Protein AF-A0A0P0R8Z7-F1 (afdb_monomer)

pLDDT: mean 72.69, std 9.86, range [44.75, 87.31]

Nearest PDB structures (foldseek):
  8ayp-assembly1_A  TM=3.314E-01  e=6.044E+00  Bacillus cereus ATCC 14579
  7oor-assembly1_B-2  TM=3.225E-01  e=8.722E+00  Bacillus cereus ATCC 14579

Secondary structure (DSSP, 8-state):
--HHHHHHHHHHHHHHHHHHHHHHHHHHTSHHHHHHHHHHHHHTT----S-HHHHHHHHHHHHHHHHHHHHHHHHHHHHHHHHHHHTT--

Radius of gyration: 18.62 Å; Cα contacts (8 Å, |Δi|>4): 41; chains: 1; bounding box: 42×25×51 Å

Organism: NCBI:txid1323664

Mean predicted aligned error: 10.85 Å

Sequence (90 aa):
MDIRKALTNTAAVVVLFFLFLFPVGRLVLSDVGTDMVFRITSWIGLYGNQEPGDSYADAALLLSLLLALLVVWIANRFITLRKKENSNVQ

Solvent-accessible surface area (backbone atoms only — not comparable to full-atom values): 4948 Å² total; per-residue (Å²): 129,63,65,67,60,53,52,52,51,52,52,49,31,54,54,39,21,61,63,33,35,59,62,40,37,54,46,41,75,28,73,66,32,49,51,51,50,50,53,53,34,59,72,74,68,53,83,72,92,60,76,63,69,62,62,43,53,53,48,20,52,53,54,16,45,51,50,18,49,50,52,54,48,50,53,53,50,53,54,52,54,52,54,58,56,63,66,75,79,113

Structure (mmCIF, N/CA/C/O backbone):
data_AF-A0A0P0R8Z7-F1
#
_entry.id   AF-A0A0P0R8Z7-F1
#
loop_
_atom_site.group_PDB
_atom_site.id
_atom_site.type_symbol
_atom_site.label_atom_id
_atom_site.label_alt_id
_atom_site.label_comp_id
_atom_site.label_asym_id
_atom_site.label_entity_id
_atom_site.label_seq_id
_atom_site.pdbx_PDB_ins_code
_atom_site.Cartn_x
_atom_site.Cartn_y
_atom_site.Cartn_z
_atom_site.occupancy
_atom_site.B_iso_or_equiv
_atom_site.auth_seq_id
_atom_site.auth_comp_id
_atom_site.auth_asym_id
_atom_site.auth_atom_id
_atom_site.pdbx_PDB_model_num
ATOM 1 N N . MET A 1 1 ? -6.268 -10.046 20.783 1.00 57.84 1 MET A N 1
ATOM 2 C CA . MET A 1 1 ? -6.530 -9.262 19.557 1.00 57.84 1 MET A CA 1
ATOM 3 C C . MET A 1 1 ? -7.787 -9.845 18.936 1.00 57.84 1 MET A C 1
ATOM 5 O O . MET A 1 1 ? -7.779 -11.035 18.654 1.00 57.84 1 MET A O 1
ATOM 9 N N . ASP A 1 2 ? -8.884 -9.090 18.841 1.00 77.38 2 ASP A N 1
ATOM 10 C CA . ASP A 1 2 ? -10.159 -9.642 18.360 1.00 77.38 2 ASP A CA 1
ATOM 11 C C . ASP A 1 2 ? -10.021 -10.160 16.926 1.00 77.38 2 ASP A C 1
ATOM 13 O O . ASP A 1 2 ? -9.716 -9.391 16.012 1.00 77.38 2 ASP A O 1
ATOM 17 N N . ILE A 1 3 ? -10.280 -11.454 16.720 1.00 80.94 3 ILE A N 1
ATOM 18 C CA . ILE A 1 3 ? -10.231 -12.122 15.406 1.00 80.94 3 ILE A CA 1
ATOM 19 C C . ILE A 1 3 ? -11.082 -11.373 14.372 1.00 80.94 3 ILE A C 1
ATOM 21 O O . ILE A 1 3 ? -10.677 -11.224 13.222 1.00 80.94 3 ILE A O 1
ATOM 25 N N . ARG A 1 4 ? -12.217 -10.806 14.799 1.00 78.62 4 ARG A N 1
ATOM 26 C CA . ARG A 1 4 ? -13.086 -9.972 13.955 1.00 78.62 4 ARG A CA 1
ATOM 27 C C . ARG A 1 4 ? -12.369 -8.726 13.431 1.00 78.62 4 ARG A C 1
ATOM 29 O O . ARG A 1 4 ? -12.471 -8.421 12.252 1.00 78.62 4 ARG A O 1
ATOM 36 N N . LYS A 1 5 ? -11.594 -8.041 14.279 1.00 76.50 5 LYS A N 1
ATOM 37 C CA . LYS A 1 5 ? -10.838 -6.840 13.894 1.00 76.50 5 LYS A CA 1
ATOM 38 C C . LYS A 1 5 ? -9.701 -7.179 12.928 1.00 76.50 5 LYS A C 1
ATOM 40 O O . LYS A 1 5 ? -9.452 -6.420 11.996 1.00 76.50 5 LYS A O 1
ATOM 45 N N . ALA A 1 6 ? -9.038 -8.318 13.136 1.00 76.69 6 ALA A N 1
ATOM 46 C CA . ALA A 1 6 ? -8.027 -8.816 12.208 1.00 76.69 6 ALA A CA 1
ATOM 47 C C . ALA A 1 6 ? -8.643 -9.112 10.830 1.00 76.69 6 ALA A C 1
ATOM 49 O O . ALA A 1 6 ? -8.165 -8.579 9.836 1.00 76.69 6 ALA A O 1
ATOM 50 N N . LEU A 1 7 ? -9.760 -9.847 10.786 1.00 83.75 7 LEU A N 1
ATOM 51 C CA . LEU A 1 7 ? -10.506 -10.139 9.555 1.00 83.75 7 LEU A CA 1
ATOM 52 C 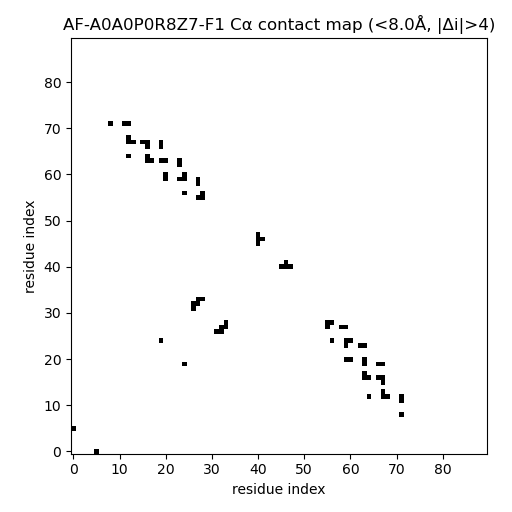C . LEU A 1 7 ? -10.937 -8.874 8.803 1.00 83.75 7 LEU A C 1
ATOM 54 O O . LEU A 1 7 ? -10.734 -8.787 7.595 1.00 83.75 7 LEU A O 1
ATOM 58 N N . THR A 1 8 ? -11.489 -7.876 9.498 1.00 84.62 8 THR A N 1
ATOM 59 C CA . THR A 1 8 ? -11.906 -6.615 8.864 1.00 84.62 8 THR A CA 1
ATOM 60 C C . THR A 1 8 ? -10.718 -5.834 8.307 1.00 84.62 8 THR A C 1
ATOM 62 O O . THR A 1 8 ? -10.805 -5.311 7.200 1.00 84.62 8 THR A O 1
ATOM 65 N N . ASN A 1 9 ? -9.594 -5.786 9.029 1.00 80.81 9 ASN A N 1
ATOM 66 C CA . ASN A 1 9 ? -8.380 -5.138 8.533 1.00 80.81 9 ASN A CA 1
ATOM 67 C C . ASN A 1 9 ? -7.824 -5.860 7.302 1.00 80.81 9 ASN A C 1
ATOM 69 O O . ASN A 1 9 ? -7.487 -5.203 6.325 1.00 80.81 9 ASN A O 1
ATOM 73 N N . THR A 1 10 ? -7.772 -7.193 7.316 1.00 81.69 10 THR A N 1
ATOM 74 C CA . THR A 1 10 ? -7.322 -7.981 6.163 1.00 81.69 10 THR A CA 1
ATOM 75 C C . THR A 1 10 ? -8.226 -7.756 4.954 1.00 81.69 10 THR A C 1
ATOM 77 O O . THR A 1 10 ? -7.724 -7.478 3.870 1.00 81.69 10 THR A O 1
ATOM 80 N N . ALA A 1 11 ? -9.548 -7.791 5.136 1.00 84.75 11 ALA A N 1
ATOM 81 C CA . ALA A 1 11 ? -10.495 -7.503 4.062 1.00 84.75 11 ALA A CA 1
ATOM 82 C C . ALA A 1 11 ? -10.314 -6.079 3.506 1.00 84.75 11 ALA A C 1
ATOM 84 O O . ALA A 1 11 ? -10.288 -5.894 2.292 1.00 84.75 11 ALA A O 1
ATOM 85 N N . ALA A 1 12 ? -10.114 -5.083 4.375 1.00 83.12 12 ALA A N 1
ATOM 86 C CA . ALA A 1 12 ? -9.858 -3.707 3.960 1.00 83.12 12 ALA A CA 1
ATOM 87 C C . ALA A 1 12 ? -8.553 -3.570 3.161 1.00 83.12 12 ALA A C 1
ATOM 89 O O . ALA A 1 12 ? -8.544 -2.883 2.143 1.00 83.12 12 ALA A O 1
ATOM 90 N N . VAL A 1 13 ? -7.473 -4.247 3.575 1.00 83.19 13 VAL A N 1
ATOM 91 C CA . VAL A 1 13 ? -6.203 -4.263 2.829 1.00 83.19 13 VAL A CA 1
ATOM 92 C C . VAL A 1 13 ? -6.399 -4.878 1.449 1.00 83.19 13 VAL A C 1
ATOM 94 O O . VAL A 1 13 ? -5.942 -4.295 0.476 1.00 83.19 13 VAL A O 1
ATOM 97 N N . VAL A 1 14 ? -7.103 -6.010 1.340 1.00 85.06 14 VAL A N 1
ATOM 98 C CA . VAL A 1 14 ? -7.344 -6.673 0.047 1.00 85.06 14 VAL A CA 1
ATOM 99 C C . VAL A 1 14 ? -8.159 -5.776 -0.887 1.00 85.06 14 VAL A C 1
ATOM 101 O O . VAL A 1 14 ? -7.792 -5.601 -2.046 1.00 85.06 14 VAL A O 1
ATOM 104 N N . VAL A 1 15 ? -9.229 -5.152 -0.388 1.00 87.25 15 VAL A N 1
ATOM 105 C CA . VAL A 1 15 ? -10.056 -4.237 -1.192 1.00 87.25 15 VAL A CA 1
ATOM 106 C C . VAL A 1 15 ? -9.254 -3.013 -1.636 1.00 87.25 15 VAL A C 1
ATOM 108 O O . VAL A 1 15 ? -9.286 -2.653 -2.811 1.00 87.25 15 VAL A O 1
ATOM 111 N N . LEU A 1 16 ? -8.502 -2.392 -0.724 1.00 81.56 16 LEU A N 1
ATOM 112 C CA . LEU A 1 16 ? -7.661 -1.238 -1.050 1.00 81.56 16 LEU A CA 1
ATOM 113 C C . LEU A 1 16 ? -6.529 -1.607 -2.005 1.00 81.56 16 LEU A C 1
ATOM 115 O O . LEU A 1 16 ? -6.210 -0.819 -2.886 1.00 81.56 16 LEU A O 1
ATOM 119 N N . PHE A 1 17 ? -5.957 -2.802 -1.875 1.00 79.31 17 PHE A N 1
ATOM 120 C CA . PHE A 1 17 ? -4.934 -3.308 -2.779 1.00 79.31 17 PHE A CA 1
ATOM 121 C C . PHE A 1 17 ? -5.450 -3.369 -4.217 1.00 79.31 17 PHE A C 1
ATOM 123 O O . PHE A 1 17 ? -4.840 -2.772 -5.099 1.00 79.31 17 PHE A O 1
ATOM 130 N N . PHE A 1 18 ? -6.605 -4.002 -4.453 1.00 82.25 18 PHE A N 1
ATOM 131 C CA . PHE A 1 18 ? -7.205 -4.043 -5.791 1.00 82.25 18 PHE A CA 1
ATOM 132 C C . PHE A 1 18 ? -7.593 -2.653 -6.304 1.00 82.25 18 PHE A C 1
ATOM 134 O O . PHE A 1 18 ? -7.432 -2.367 -7.489 1.00 82.25 18 PHE A O 1
ATOM 141 N N . LEU A 1 19 ? -8.061 -1.771 -5.417 1.00 84.69 19 LEU A N 1
ATOM 142 C CA . LEU A 1 19 ? -8.425 -0.403 -5.776 1.00 84.69 19 LEU A CA 1
ATOM 143 C C . LEU A 1 19 ? -7.204 0.437 -6.180 1.00 84.69 19 LEU A C 1
ATOM 145 O O . LEU A 1 19 ? -7.295 1.223 -7.121 1.00 84.69 19 LEU A O 1
ATOM 149 N N . PHE A 1 20 ? -6.063 0.261 -5.509 1.00 78.31 20 PHE A N 1
ATOM 150 C CA . PHE A 1 20 ? -4.816 0.955 -5.834 1.00 78.31 20 PHE A CA 1
ATOM 151 C C . PHE A 1 20 ? -4.042 0.314 -6.983 1.00 78.31 20 PHE A C 1
ATOM 153 O O . PHE A 1 20 ? -3.322 1.030 -7.674 1.00 78.31 20 PHE A O 1
ATOM 160 N N . LEU A 1 21 ? -4.238 -0.977 -7.253 1.00 79.38 21 LEU A N 1
ATOM 161 C CA . LEU A 1 21 ? -3.560 -1.686 -8.338 1.00 79.38 21 LEU A CA 1
ATOM 162 C C . LEU A 1 21 ? -3.742 -0.987 -9.691 1.00 79.38 21 LEU A C 1
ATOM 164 O O . LEU A 1 21 ? -2.790 -0.840 -10.450 1.00 79.38 21 LEU A O 1
ATOM 168 N N . PHE A 1 22 ? -4.955 -0.515 -9.983 1.00 76.94 22 PHE A N 1
ATOM 169 C CA . PHE A 1 22 ? -5.267 0.123 -11.261 1.00 76.94 22 PHE A CA 1
ATOM 170 C C . PHE A 1 22 ? -4.560 1.483 -11.456 1.00 76.94 22 PHE A C 1
ATOM 172 O O . PHE A 1 22 ? -3.850 1.645 -12.450 1.00 76.94 22 PHE A O 1
ATOM 179 N N . PRO A 1 23 ? -4.683 2.470 -10.542 1.00 77.62 23 PRO A N 1
ATOM 180 C CA . PRO A 1 23 ? -3.974 3.743 -10.675 1.00 77.62 23 PRO A CA 1
ATOM 181 C C . PRO A 1 23 ? -2.456 3.616 -10.487 1.00 77.62 23 PRO A C 1
ATOM 183 O O . PRO A 1 23 ? -1.713 4.295 -11.193 1.00 77.62 23 PRO A O 1
ATOM 186 N N . VAL A 1 24 ? -1.978 2.754 -9.582 1.00 76.75 24 VAL A N 1
ATOM 187 C CA . VAL A 1 24 ? -0.537 2.560 -9.339 1.00 76.75 24 VAL A CA 1
ATOM 188 C C . VAL A 1 24 ? 0.107 1.821 -10.504 1.00 76.75 24 VAL A C 1
ATOM 190 O O . VAL A 1 24 ? 1.129 2.275 -11.004 1.00 76.75 24 VAL A O 1
ATOM 193 N N . GLY A 1 25 ? -0.516 0.750 -11.000 1.00 69.75 25 GLY A N 1
ATOM 194 C CA . GLY A 1 25 ? -0.060 0.053 -12.201 1.00 69.75 25 GLY A CA 1
ATOM 195 C C . GLY A 1 25 ? 0.007 0.990 -13.402 1.00 69.75 25 GLY A C 1
ATOM 196 O O . GLY A 1 25 ? 1.016 1.023 -14.096 1.00 69.75 25 GLY A O 1
ATOM 197 N N . ARG A 1 26 ? -1.008 1.842 -13.594 1.00 75.62 26 ARG A N 1
ATOM 198 C CA . ARG A 1 26 ? -0.996 2.845 -14.666 1.00 75.62 26 ARG A CA 1
ATOM 199 C C . ARG A 1 26 ? 0.099 3.900 -14.490 1.00 75.62 26 ARG A C 1
ATOM 201 O O . ARG A 1 26 ? 0.645 4.340 -15.490 1.00 75.62 26 ARG A O 1
ATOM 208 N N . LEU A 1 27 ? 0.418 4.311 -13.262 1.00 74.38 27 LEU A N 1
ATOM 209 C CA . LEU A 1 27 ? 1.514 5.248 -12.983 1.00 74.38 27 LEU A CA 1
ATOM 210 C C . LEU A 1 27 ? 2.889 4.619 -13.225 1.00 74.38 27 LEU A C 1
ATOM 212 O O . LEU A 1 27 ? 3.731 5.237 -13.872 1.0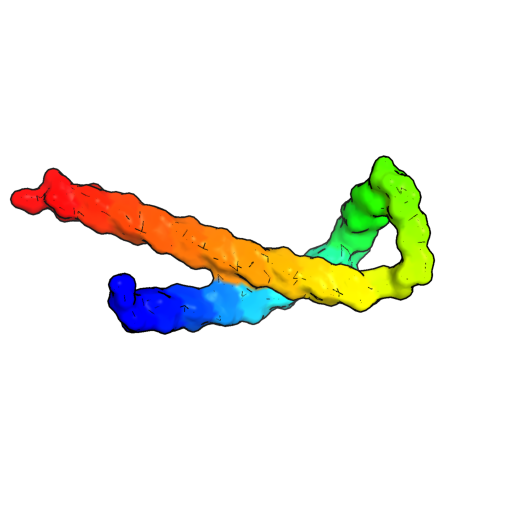0 74.38 27 LEU A O 1
ATOM 216 N N . VAL A 1 28 ? 3.105 3.400 -12.731 1.00 68.25 28 VAL A N 1
ATOM 217 C CA . VAL A 1 28 ? 4.380 2.676 -12.851 1.00 68.25 28 VAL A CA 1
ATOM 218 C C . VAL A 1 28 ? 4.660 2.287 -14.303 1.00 68.25 28 VAL A C 1
ATOM 220 O O . VAL A 1 28 ? 5.795 2.411 -14.747 1.00 68.25 28 VAL A O 1
ATOM 223 N N . LEU A 1 29 ? 3.626 1.892 -15.052 1.00 68.69 29 LEU A N 1
ATOM 224 C CA . LEU A 1 29 ? 3.707 1.585 -16.486 1.00 68.69 29 LEU A CA 1
ATOM 225 C C . LEU A 1 29 ? 3.603 2.832 -17.384 1.00 68.69 29 LEU A C 1
ATOM 227 O O . LEU A 1 29 ? 3.633 2.697 -18.605 1.00 68.69 29 LEU A O 1
ATOM 231 N N . SER A 1 30 ? 3.431 4.032 -16.816 1.00 69.81 30 SER A N 1
ATOM 232 C CA . SER A 1 30 ? 3.482 5.276 -17.593 1.00 69.81 30 SER A CA 1
ATOM 233 C C . SER A 1 30 ? 4.921 5.715 -17.825 1.00 69.81 30 SER A C 1
ATOM 235 O O . SER A 1 30 ? 5.794 5.416 -17.008 1.00 69.81 30 SER A O 1
ATOM 237 N N . ASP A 1 31 ? 5.122 6.534 -18.861 1.00 66.06 31 ASP A N 1
ATOM 238 C CA . ASP A 1 31 ? 6.420 7.115 -19.218 1.00 66.06 31 ASP A CA 1
ATOM 239 C C . ASP A 1 31 ? 7.150 7.725 -18.008 1.00 66.06 31 ASP A C 1
ATOM 241 O O . ASP A 1 31 ? 8.362 7.583 -17.879 1.00 66.06 31 ASP A O 1
ATOM 245 N N . VAL A 1 32 ? 6.413 8.318 -17.061 1.00 67.00 32 VAL A N 1
ATOM 246 C CA . VAL A 1 32 ? 6.957 8.933 -15.837 1.00 67.00 32 VAL A CA 1
ATOM 247 C C . VAL A 1 32 ? 7.571 7.903 -14.882 1.00 67.00 32 VAL A C 1
ATOM 249 O O . VAL A 1 32 ? 8.614 8.165 -14.280 1.00 67.00 32 VAL A O 1
ATOM 252 N N . GLY A 1 33 ? 6.937 6.738 -14.729 1.00 64.50 33 GLY A N 1
ATOM 253 C CA . GLY A 1 33 ? 7.412 5.660 -13.860 1.00 64.50 33 GLY A CA 1
ATOM 254 C C . GLY A 1 33 ? 8.676 5.010 -14.414 1.00 64.50 33 GLY A C 1
ATOM 255 O O . GLY A 1 33 ? 9.662 4.847 -13.691 1.00 64.50 33 GLY A O 1
ATOM 256 N N . THR A 1 34 ? 8.686 4.740 -15.719 1.00 66.00 34 THR A N 1
ATOM 257 C CA . THR A 1 34 ? 9.870 4.272 -16.449 1.00 66.00 34 THR A CA 1
ATOM 258 C C . THR A 1 34 ? 11.024 5.266 -16.370 1.00 66.00 34 THR A C 1
ATOM 260 O O . THR A 1 34 ? 12.144 4.853 -16.079 1.00 66.00 34 THR A O 1
ATOM 263 N N . ASP A 1 35 ? 10.768 6.568 -16.534 1.00 70.00 35 ASP A N 1
ATOM 264 C CA . ASP A 1 35 ? 11.809 7.603 -16.518 1.00 70.00 35 ASP A CA 1
ATOM 265 C C . ASP A 1 35 ? 12.399 7.804 -15.110 1.00 70.00 35 ASP A C 1
ATOM 267 O O . ASP A 1 35 ? 13.608 7.975 -14.948 1.00 70.00 35 ASP A O 1
ATOM 271 N N . MET A 1 36 ? 11.573 7.702 -14.059 1.00 66.50 36 MET A N 1
ATOM 272 C CA . MET A 1 36 ? 12.047 7.712 -12.670 1.00 66.50 36 MET A CA 1
ATOM 273 C C . MET A 1 36 ? 12.897 6.489 -12.338 1.00 66.50 36 MET A C 1
ATOM 275 O O . MET A 1 36 ? 13.975 6.644 -11.764 1.00 66.50 36 MET A O 1
ATOM 279 N N . VAL A 1 37 ? 12.440 5.286 -12.692 1.00 66.62 37 VAL A N 1
ATOM 280 C CA . VAL A 1 37 ? 13.207 4.062 -12.436 1.00 66.62 37 VAL A CA 1
ATOM 281 C C . VAL A 1 37 ? 14.513 4.097 -13.213 1.00 66.62 37 VAL A C 1
ATOM 283 O O . VAL A 1 37 ? 15.551 3.893 -12.597 1.00 66.62 37 VAL A O 1
ATOM 286 N N . PHE A 1 38 ? 14.482 4.469 -14.498 1.00 66.81 38 PHE A N 1
ATOM 287 C CA . PHE A 1 38 ? 15.671 4.619 -15.333 1.00 66.81 38 PHE A CA 1
ATOM 288 C C . PHE A 1 38 ? 16.667 5.617 -14.734 1.00 66.81 38 PHE A C 1
ATOM 290 O O . PHE A 1 38 ? 17.851 5.304 -14.600 1.00 66.81 38 PHE A O 1
ATOM 297 N N . ARG A 1 39 ? 16.194 6.793 -14.295 1.00 69.75 39 ARG A N 1
ATOM 298 C CA . ARG A 1 39 ? 17.027 7.791 -13.607 1.00 69.75 39 ARG A CA 1
ATOM 299 C C . ARG A 1 39 ? 17.654 7.220 -12.346 1.00 69.75 39 ARG A C 1
ATOM 301 O O . ARG A 1 39 ? 18.861 7.355 -12.179 1.00 69.75 39 ARG A O 1
ATOM 308 N N . ILE A 1 40 ? 16.881 6.551 -11.496 1.00 70.38 40 ILE 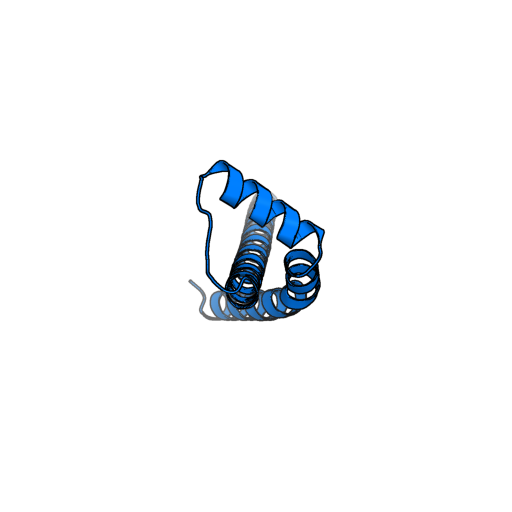A N 1
ATOM 309 C CA . ILE A 1 40 ? 17.389 5.963 -10.255 1.00 70.38 40 ILE A CA 1
ATOM 310 C C . ILE A 1 40 ? 18.419 4.872 -10.565 1.00 70.38 40 ILE A C 1
ATOM 312 O O . ILE A 1 40 ? 19.540 4.984 -10.086 1.00 70.38 40 ILE A O 1
ATOM 316 N N . THR A 1 41 ? 18.111 3.887 -11.417 1.00 68.56 41 THR A N 1
ATOM 317 C CA . THR A 1 41 ? 19.044 2.806 -11.796 1.00 68.56 41 THR A CA 1
ATOM 318 C C . THR A 1 41 ? 20.310 3.328 -12.470 1.00 68.56 41 THR A C 1
ATOM 320 O O . THR A 1 41 ? 21.401 2.840 -12.172 1.00 68.56 41 THR A O 1
ATOM 323 N N . SER A 1 42 ? 20.194 4.368 -13.304 1.00 66.31 42 SER A N 1
ATOM 324 C CA . SER A 1 42 ? 21.347 5.031 -13.924 1.00 66.31 42 SER A CA 1
ATOM 325 C C . SER A 1 42 ? 22.239 5.734 -12.895 1.00 66.31 42 SER A C 1
ATOM 327 O O . SER A 1 42 ? 23.460 5.710 -13.022 1.00 66.31 42 SER A O 1
ATOM 329 N N . TRP A 1 43 ? 21.652 6.284 -11.827 1.00 70.44 43 TRP A N 1
ATOM 330 C CA . TRP A 1 43 ? 22.387 6.940 -10.743 1.00 70.44 43 TRP A CA 1
ATOM 331 C C . TRP A 1 43 ? 23.186 5.957 -9.884 1.00 70.44 43 TRP A C 1
ATOM 333 O O . TRP A 1 43 ? 24.270 6.291 -9.416 1.00 70.44 43 TRP A O 1
ATOM 343 N N . ILE A 1 44 ? 22.676 4.736 -9.705 1.00 70.19 44 ILE A N 1
ATOM 344 C CA . ILE A 1 44 ? 23.353 3.658 -8.959 1.00 70.19 44 ILE A CA 1
ATOM 345 C C . ILE A 1 44 ? 24.273 2.803 -9.848 1.00 70.19 44 ILE A C 1
ATOM 347 O O . ILE A 1 44 ? 24.863 1.840 -9.364 1.00 70.19 44 ILE A O 1
ATOM 351 N N . GLY A 1 45 ? 24.416 3.142 -11.136 1.00 61.94 45 GLY A N 1
ATOM 352 C CA . GLY A 1 45 ? 25.292 2.436 -12.079 1.00 61.94 45 GLY A CA 1
ATOM 353 C C . GLY A 1 45 ? 24.805 1.038 -12.476 1.00 61.94 45 GLY A C 1
ATOM 354 O O . GLY A 1 45 ? 25.569 0.260 -13.048 1.00 61.94 45 GLY A O 1
ATOM 355 N N . LEU A 1 46 ? 23.544 0.706 -12.184 1.00 60.72 46 LEU A N 1
ATOM 356 C CA . LEU A 1 46 ? 22.928 -0.565 -12.552 1.00 60.72 46 LEU A CA 1
ATOM 357 C C . LEU A 1 46 ? 22.334 -0.448 -13.958 1.00 60.72 46 LEU A C 1
ATOM 359 O O . LEU A 1 46 ? 21.165 -0.115 -14.140 1.00 60.72 46 LEU A O 1
ATOM 363 N N . TYR A 1 47 ? 23.156 -0.736 -14.964 1.00 59.41 47 TYR A N 1
ATOM 364 C CA . TYR A 1 47 ? 22.711 -0.906 -16.347 1.00 59.41 47 TYR A CA 1
ATOM 365 C C . TYR A 1 47 ? 22.089 -2.302 -16.495 1.00 59.41 47 TYR A C 1
ATOM 367 O O . TYR A 1 47 ? 22.756 -3.273 -16.847 1.00 59.41 47 TYR A O 1
ATOM 375 N N . GLY A 1 48 ? 20.820 -2.431 -16.111 1.00 56.69 48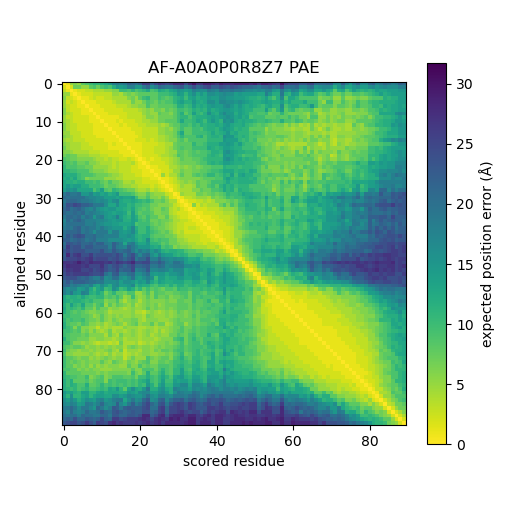 GLY A N 1
ATOM 376 C CA . GLY A 1 48 ? 20.095 -3.699 -16.150 1.00 56.69 48 GLY A CA 1
ATOM 377 C C . GLY A 1 48 ? 19.761 -4.126 -17.581 1.00 56.69 48 GLY A C 1
ATOM 378 O O . GLY A 1 48 ? 18.928 -3.509 -18.228 1.00 56.69 48 GLY A O 1
ATOM 379 N N . ASN A 1 49 ? 20.371 -5.220 -18.042 1.00 54.97 49 ASN A N 1
ATOM 380 C CA . ASN A 1 49 ? 20.072 -5.920 -19.304 1.00 54.97 49 ASN A CA 1
ATOM 381 C C . ASN A 1 49 ? 18.809 -6.814 -19.228 1.00 54.97 49 ASN A C 1
ATOM 383 O O . ASN A 1 49 ? 18.670 -7.748 -20.014 1.00 54.97 49 ASN A O 1
ATOM 387 N N . GLN A 1 50 ? 17.918 -6.595 -18.258 1.00 56.44 50 GLN A N 1
ATOM 388 C CA . GLN A 1 50 ? 16.707 -7.406 -18.088 1.00 56.44 50 GLN A CA 1
ATOM 389 C C . GLN A 1 50 ? 15.502 -6.689 -18.694 1.00 56.44 50 GLN A C 1
ATOM 391 O O . GLN A 1 50 ? 15.394 -5.468 -18.580 1.00 56.44 50 GLN A O 1
ATOM 396 N N . GLU A 1 51 ? 14.620 -7.447 -19.352 1.00 56.31 51 GLU A N 1
ATOM 397 C CA . GLU A 1 51 ? 13.406 -6.918 -19.972 1.00 56.31 51 GLU A CA 1
ATOM 398 C C . GLU A 1 51 ? 12.596 -6.127 -18.930 1.00 56.31 51 GLU A C 1
ATOM 400 O O . GLU A 1 51 ? 12.124 -6.705 -17.949 1.00 56.31 51 GLU A O 1
ATOM 405 N N . PRO A 1 52 ? 12.439 -4.802 -19.107 1.00 58.69 52 PRO A N 1
ATOM 406 C CA . PRO A 1 52 ? 11.937 -3.933 -18.046 1.00 58.69 52 PRO A CA 1
ATOM 407 C C . PRO A 1 52 ? 10.517 -4.292 -17.581 1.00 58.69 52 PRO A C 1
ATOM 409 O O . PRO A 1 52 ? 10.147 -4.029 -16.439 1.00 58.69 52 PRO A O 1
ATOM 412 N N . GLY A 1 53 ? 9.723 -4.906 -18.466 1.00 59.97 53 GLY A N 1
ATOM 413 C CA . GLY A 1 53 ? 8.295 -5.152 -18.268 1.00 59.97 53 GLY A CA 1
ATOM 414 C C . GLY A 1 53 ? 7.955 -5.952 -17.010 1.00 59.97 53 GLY A C 1
ATOM 415 O O . GLY A 1 53 ? 7.004 -5.594 -16.317 1.00 59.97 53 GLY A O 1
ATOM 416 N N . ASP A 1 54 ? 8.742 -6.979 -16.683 1.00 64.38 54 ASP A N 1
ATOM 417 C CA . ASP A 1 54 ? 8.423 -7.887 -15.571 1.00 64.38 54 ASP A CA 1
ATOM 418 C C . ASP A 1 54 ? 8.723 -7.235 -14.209 1.00 64.38 54 ASP A C 1
ATOM 420 O O . ASP A 1 54 ? 7.900 -7.223 -13.293 1.00 64.38 54 ASP A O 1
ATOM 424 N N . SER A 1 55 ? 9.855 -6.529 -14.114 1.00 69.88 55 SER A N 1
ATOM 425 C CA . SER A 1 55 ? 10.231 -5.783 -12.906 1.00 69.88 55 SER A CA 1
ATOM 426 C C . SER A 1 55 ? 9.278 -4.620 -12.589 1.00 69.88 55 SER A C 1
ATOM 428 O O . SER A 1 55 ? 9.081 -4.285 -11.418 1.00 69.88 55 SER A O 1
ATOM 430 N N . TYR A 1 56 ? 8.653 -4.004 -13.599 1.00 66.75 56 TYR A N 1
ATOM 431 C CA . TYR A 1 56 ? 7.651 -2.954 -13.378 1.00 66.75 56 TYR A CA 1
ATOM 432 C C . TYR A 1 56 ? 6.330 -3.498 -12.834 1.00 66.75 56 TYR A C 1
ATOM 434 O O . TYR A 1 56 ? 5.707 -2.845 -11.991 1.00 66.75 56 TYR A O 1
ATOM 442 N N . ALA A 1 57 ? 5.907 -4.682 -13.281 1.00 66.62 57 ALA A N 1
ATOM 443 C CA . ALA A 1 57 ? 4.710 -5.334 -12.761 1.00 66.62 57 ALA A CA 1
ATOM 444 C C . ALA A 1 57 ? 4.876 -5.678 -11.271 1.00 66.62 57 ALA A C 1
ATOM 446 O O . ALA A 1 57 ? 4.013 -5.334 -10.456 1.00 66.62 57 ALA A O 1
ATOM 447 N N . ASP A 1 58 ? 6.026 -6.242 -10.897 1.00 73.81 58 ASP A N 1
ATOM 448 C CA . ASP A 1 58 ? 6.361 -6.548 -9.503 1.00 73.81 58 ASP A CA 1
ATOM 449 C C . ASP A 1 58 ? 6.442 -5.289 -8.631 1.00 73.81 58 ASP A C 1
ATOM 451 O O . ASP A 1 58 ? 5.894 -5.247 -7.523 1.00 73.81 58 ASP A O 1
ATOM 455 N N . ALA A 1 59 ? 7.062 -4.221 -9.142 1.00 73.50 59 ALA A N 1
ATOM 456 C CA . ALA A 1 59 ? 7.125 -2.939 -8.447 1.00 73.50 59 ALA A CA 1
ATOM 457 C C . ALA A 1 59 ? 5.728 -2.335 -8.229 1.00 73.50 59 ALA A C 1
ATOM 459 O O . ALA A 1 59 ? 5.436 -1.829 -7.143 1.00 73.50 59 ALA A O 1
ATOM 460 N N . ALA A 1 60 ? 4.842 -2.414 -9.226 1.00 71.75 60 ALA A N 1
ATOM 461 C CA . ALA A 1 60 ? 3.468 -1.936 -9.109 1.00 71.75 60 ALA A CA 1
ATOM 462 C C . ALA A 1 60 ? 2.671 -2.723 -8.059 1.00 71.75 60 ALA A C 1
ATOM 464 O O . ALA A 1 60 ? 1.956 -2.119 -7.253 1.00 71.75 60 ALA A O 1
ATOM 465 N N . LEU A 1 61 ? 2.822 -4.050 -8.022 1.00 74.94 61 LEU A N 1
ATOM 466 C CA . LEU A 1 61 ? 2.199 -4.907 -7.011 1.00 74.94 61 LEU A CA 1
ATOM 467 C C . LEU A 1 61 ? 2.699 -4.555 -5.605 1.00 74.94 61 LEU A C 1
ATOM 469 O O . LEU A 1 61 ? 1.893 -4.319 -4.701 1.00 74.94 61 LEU A O 1
ATOM 473 N N . LEU A 1 62 ? 4.016 -4.441 -5.425 1.00 80.62 62 LEU A N 1
ATOM 474 C CA . LEU A 1 62 ? 4.625 -4.079 -4.143 1.00 80.62 62 LEU A CA 1
ATOM 475 C C . LEU A 1 62 ? 4.185 -2.694 -3.660 1.00 80.62 62 LEU A C 1
ATOM 477 O O . LEU A 1 62 ? 3.788 -2.544 -2.503 1.00 80.62 62 LEU A O 1
ATOM 481 N N . LEU A 1 63 ? 4.201 -1.686 -4.535 1.00 76.81 63 LEU A N 1
ATOM 482 C CA . LEU A 1 63 ? 3.779 -0.326 -4.193 1.00 76.81 63 LEU A CA 1
ATOM 483 C C . LEU A 1 63 ? 2.296 -0.265 -3.818 1.00 76.81 63 LEU A C 1
ATOM 485 O O . LEU A 1 63 ? 1.940 0.386 -2.836 1.00 76.81 63 LEU A O 1
ATOM 489 N N . SER A 1 64 ? 1.440 -0.980 -4.550 1.00 75.56 64 SER A N 1
ATOM 490 C CA . SER A 1 64 ? 0.002 -1.054 -4.262 1.00 75.56 64 SER A CA 1
ATO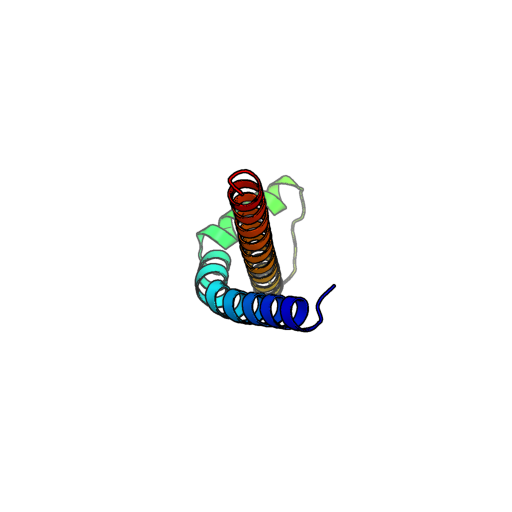M 491 C C . SER A 1 64 ? -0.266 -1.699 -2.901 1.00 75.56 64 SER A C 1
ATOM 493 O O . SER A 1 64 ? -1.101 -1.215 -2.133 1.00 75.56 64 SER A O 1
ATOM 495 N N . LEU A 1 65 ? 0.475 -2.761 -2.568 1.00 76.44 65 LEU A N 1
ATOM 496 C CA . LEU A 1 65 ? 0.379 -3.438 -1.276 1.00 76.44 65 LEU A CA 1
ATOM 497 C C . LEU A 1 65 ? 0.852 -2.542 -0.129 1.00 76.44 65 LEU A C 1
ATOM 499 O O . LEU A 1 65 ? 0.168 -2.434 0.890 1.00 76.44 65 LEU A O 1
ATOM 503 N N . LEU A 1 66 ? 1.991 -1.867 -0.302 1.00 84.31 66 LEU A N 1
ATOM 504 C CA . LEU A 1 66 ? 2.523 -0.935 0.690 1.00 84.31 66 LEU A CA 1
ATOM 505 C C . LEU A 1 66 ? 1.556 0.222 0.950 1.00 84.31 66 LEU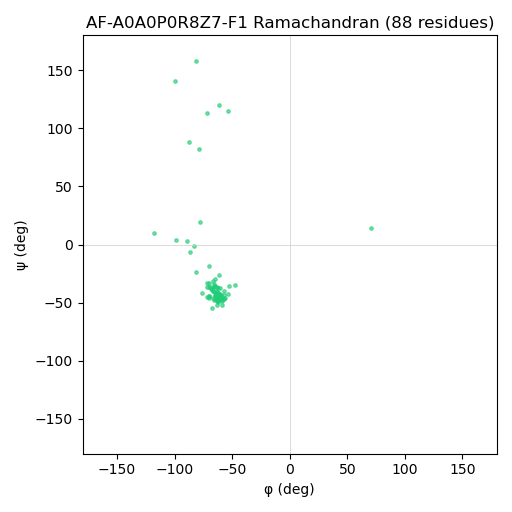 A C 1
ATOM 507 O O . LEU A 1 66 ? 1.283 0.531 2.109 1.00 84.31 66 LEU A O 1
ATOM 511 N N . LEU A 1 67 ? 0.983 0.815 -0.100 1.00 78.94 67 LEU A N 1
ATOM 512 C CA . LEU A 1 67 ? -0.031 1.864 0.024 1.00 78.94 67 LEU A CA 1
ATOM 513 C C . LEU A 1 67 ? -1.272 1.372 0.774 1.00 78.94 67 LEU A C 1
ATOM 515 O O . LEU A 1 67 ? -1.725 2.039 1.705 1.00 78.94 67 LEU A O 1
ATOM 519 N N . ALA A 1 68 ? -1.792 0.194 0.426 1.00 77.81 68 ALA A N 1
ATOM 520 C CA . ALA A 1 68 ? -2.951 -0.385 1.100 1.00 77.81 68 ALA A CA 1
ATOM 521 C C . ALA A 1 68 ? -2.687 -0.619 2.599 1.00 77.81 68 ALA A C 1
ATOM 523 O O . ALA A 1 68 ? -3.508 -0.246 3.442 1.00 77.81 68 ALA A O 1
ATOM 524 N N . LEU A 1 69 ? -1.520 -1.169 2.950 1.00 82.69 69 LEU A N 1
ATOM 525 C CA . LEU A 1 69 ? -1.107 -1.358 4.343 1.00 82.69 69 LEU A CA 1
ATOM 526 C C . LEU A 1 69 ? -0.975 -0.027 5.088 1.00 82.69 69 LEU A C 1
ATOM 528 O O . LEU A 1 69 ? -1.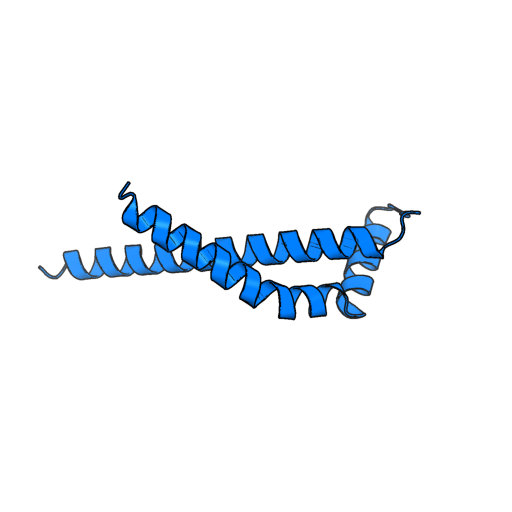447 0.094 6.220 1.00 82.69 69 LEU A O 1
ATOM 532 N N . LEU A 1 70 ? -0.374 0.978 4.452 1.00 87.00 70 LEU A N 1
ATOM 533 C CA . LEU A 1 70 ? -0.150 2.295 5.037 1.00 87.00 70 LEU A CA 1
ATOM 534 C C . LEU A 1 70 ? -1.484 3.002 5.319 1.00 87.00 70 LEU A C 1
ATOM 536 O O . LEU A 1 70 ? -1.686 3.508 6.422 1.00 87.00 70 LEU A O 1
ATOM 540 N N . VAL A 1 71 ? -2.440 2.953 4.387 1.00 83.62 71 VAL A N 1
ATOM 541 C CA . VAL A 1 71 ? -3.787 3.518 4.573 1.00 83.62 71 VAL A CA 1
ATOM 542 C C . VAL A 1 71 ? -4.529 2.829 5.718 1.00 83.62 71 VAL A C 1
ATOM 544 O O . VAL A 1 71 ? -5.077 3.506 6.590 1.00 83.62 71 VAL A O 1
ATOM 547 N N . VAL A 1 72 ? -4.519 1.494 5.772 1.00 85.12 72 VAL A N 1
ATOM 548 C CA . VAL A 1 72 ? -5.182 0.747 6.855 1.00 85.12 72 VAL A CA 1
ATOM 549 C C . VAL A 1 72 ? -4.511 1.005 8.203 1.00 85.12 72 VAL A C 1
ATOM 551 O O . VAL A 1 72 ? -5.190 1.110 9.230 1.00 85.12 72 VAL A O 1
ATOM 554 N N . TRP A 1 73 ? -3.187 1.151 8.226 1.00 86.75 73 TRP A N 1
ATOM 555 C CA . TRP A 1 73 ? -2.448 1.513 9.430 1.00 86.75 73 TRP A CA 1
ATOM 556 C C . TRP A 1 73 ? -2.812 2.921 9.918 1.00 86.75 73 TRP A C 1
ATOM 558 O O . TRP A 1 73 ? -3.146 3.090 11.094 1.00 86.75 73 TRP A O 1
ATOM 568 N N . ILE A 1 74 ? -2.839 3.909 9.016 1.00 87.31 74 ILE A N 1
ATOM 569 C CA . ILE A 1 74 ? -3.259 5.282 9.319 1.00 87.31 74 ILE A CA 1
ATOM 570 C C . ILE A 1 74 ? -4.696 5.293 9.848 1.00 87.31 74 ILE A C 1
ATOM 572 O O . ILE A 1 74 ? -4.954 5.865 10.909 1.00 87.31 74 ILE A O 1
ATOM 576 N N . ALA A 1 75 ? -5.625 4.617 9.171 1.00 84.38 75 ALA A N 1
ATOM 577 C CA . ALA A 1 75 ? -7.021 4.540 9.593 1.00 84.38 75 ALA A CA 1
ATOM 578 C C . ALA A 1 75 ? -7.150 3.956 11.009 1.00 84.38 75 ALA A C 1
ATOM 580 O O . ALA A 1 75 ? -7.818 4.531 11.871 1.00 84.38 75 ALA A O 1
ATOM 581 N N . ASN A 1 76 ? -6.435 2.864 11.299 1.00 84.94 76 ASN A N 1
ATOM 582 C CA . ASN A 1 76 ? -6.400 2.279 12.638 1.00 84.94 76 ASN A CA 1
ATOM 583 C C . ASN A 1 76 ? -5.805 3.235 13.688 1.00 84.94 76 ASN A C 1
ATOM 585 O O . ASN A 1 76 ? -6.299 3.285 14.821 1.00 84.94 76 ASN A O 1
ATOM 589 N N . ARG A 1 77 ? -4.775 4.013 13.331 1.00 84.50 77 ARG A N 1
ATOM 590 C CA . ARG A 1 77 ? -4.169 5.026 14.208 1.00 84.50 77 ARG A CA 1
ATOM 591 C C . ARG A 1 77 ? -5.178 6.124 14.552 1.00 84.50 77 ARG A C 1
ATOM 593 O O . ARG A 1 77 ? -5.361 6.413 15.732 1.00 84.50 77 ARG A O 1
ATOM 600 N N . PHE A 1 78 ? -5.878 6.671 13.559 1.00 84.38 78 PHE A N 1
ATOM 601 C CA . PHE A 1 78 ? -6.900 7.705 13.759 1.00 84.38 78 PHE A CA 1
ATOM 602 C C . PHE A 1 78 ? -8.085 7.215 14.597 1.00 84.38 78 PHE A C 1
ATOM 604 O O . PHE A 1 78 ? -8.531 7.923 15.499 1.00 84.38 78 PHE A O 1
ATOM 611 N N . ILE A 1 79 ? -8.561 5.989 14.364 1.00 81.44 79 ILE A N 1
ATOM 612 C CA . ILE A 1 79 ? -9.635 5.387 15.170 1.00 81.44 79 ILE A CA 1
ATOM 613 C C . ILE A 1 79 ? -9.194 5.234 16.632 1.00 81.44 79 ILE A C 1
ATOM 615 O O . ILE A 1 79 ? -9.961 5.523 17.550 1.00 81.44 79 ILE A O 1
ATOM 619 N N . THR A 1 80 ? -7.950 4.809 16.861 1.00 78.69 80 THR A N 1
ATOM 620 C CA . THR A 1 80 ? -7.399 4.652 18.216 1.00 78.69 80 THR A CA 1
ATOM 621 C C . THR A 1 80 ? -7.246 6.002 18.921 1.00 78.69 80 THR A C 1
ATOM 623 O O . THR A 1 80 ? -7.568 6.108 20.103 1.00 78.69 80 THR A O 1
ATOM 626 N N . LEU A 1 81 ? -6.816 7.038 18.194 1.00 75.44 81 LEU A N 1
ATOM 627 C CA . LEU A 1 81 ? -6.718 8.407 18.707 1.00 75.44 81 LEU A CA 1
ATOM 628 C C . LEU A 1 81 ? -8.097 8.963 19.099 1.00 75.44 81 LEU A C 1
ATOM 630 O O . LEU A 1 81 ? -8.257 9.408 20.232 1.00 75.44 81 LEU A O 1
ATOM 634 N N . ARG A 1 82 ? -9.117 8.826 18.238 1.00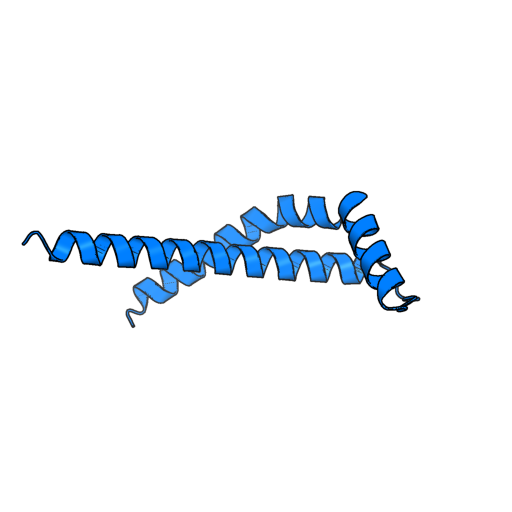 68.88 82 ARG A N 1
ATOM 635 C CA . ARG A 1 82 ? -10.497 9.250 18.554 1.00 68.88 82 ARG A CA 1
ATOM 636 C C . ARG A 1 82 ? -11.112 8.487 19.727 1.00 68.88 82 ARG A C 1
ATOM 638 O O . ARG A 1 82 ? -11.836 9.064 20.532 1.00 68.88 82 ARG A O 1
ATOM 645 N N . LYS A 1 83 ? -10.828 7.187 19.856 1.00 65.50 83 LYS A N 1
ATOM 646 C CA . LYS A 1 83 ? -11.346 6.381 20.974 1.00 65.50 83 LYS A CA 1
ATOM 647 C C . LYS A 1 83 ? -10.766 6.826 22.323 1.00 65.50 83 LYS A C 1
ATOM 649 O O . LYS A 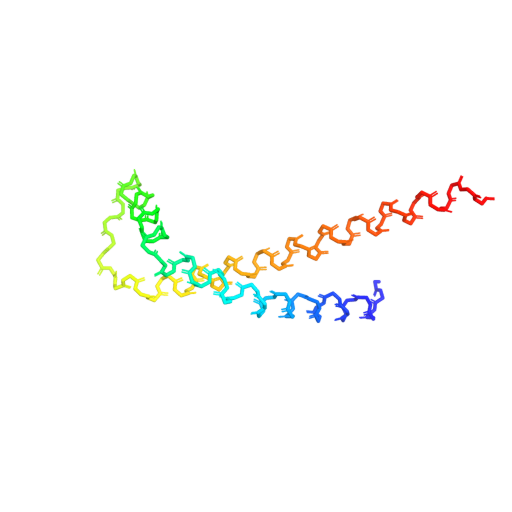1 83 ? -11.457 6.730 23.332 1.00 65.50 83 LYS A O 1
ATOM 654 N N . LYS A 1 84 ? -9.523 7.317 22.332 1.00 60.75 84 LYS A N 1
ATOM 655 C CA . LYS A 1 84 ? -8.855 7.853 23.527 1.00 60.75 84 LYS A CA 1
ATOM 656 C C . LYS A 1 84 ? -9.430 9.210 23.950 1.00 60.75 84 LYS A C 1
ATOM 658 O O . LYS A 1 84 ? -9.502 9.489 25.137 1.00 60.75 84 LYS A O 1
ATOM 663 N N . GLU A 1 85 ? -9.864 10.019 22.987 1.00 59.31 85 GLU A N 1
ATOM 664 C CA . GLU A 1 85 ? -10.502 11.314 23.237 1.00 59.31 85 GLU A CA 1
ATOM 665 C C . GLU A 1 85 ? -11.897 11.138 23.858 1.00 59.31 85 GLU A C 1
ATOM 667 O O . GLU A 1 85 ? -12.192 11.738 24.885 1.00 59.31 85 GLU A O 1
ATOM 672 N N . ASN A 1 86 ? -12.706 10.204 23.344 1.00 56.41 86 ASN A N 1
ATOM 673 C CA . ASN A 1 86 ? -14.048 9.931 23.876 1.00 56.41 86 ASN A CA 1
ATOM 674 C C . ASN A 1 86 ? -14.070 9.253 25.259 1.00 56.41 86 ASN A C 1
ATOM 676 O O . ASN A 1 86 ? -15.106 9.288 25.916 1.00 56.41 86 ASN A O 1
ATOM 680 N N . SER A 1 87 ? -12.975 8.631 25.717 1.00 55.78 87 SER A N 1
ATOM 681 C CA . SER A 1 87 ? -12.917 8.040 27.067 1.00 55.78 87 SER A CA 1
ATOM 682 C C . SER A 1 87 ? -12.494 9.033 28.150 1.00 55.78 87 SER A C 1
ATOM 684 O O . SER A 1 87 ? -12.469 8.656 29.314 1.00 55.78 87 SER A O 1
ATOM 686 N N . ASN A 1 88 ? -12.107 10.254 27.774 1.00 56.34 88 ASN A N 1
ATOM 687 C CA . ASN A 1 88 ? -11.677 11.303 28.703 1.00 56.34 88 ASN A CA 1
ATOM 688 C C . ASN A 1 88 ? -12.804 12.312 29.003 1.00 56.34 88 ASN A C 1
ATOM 690 O O . ASN A 1 88 ? -12.572 13.314 29.672 1.00 56.34 88 ASN A O 1
ATOM 694 N N . VAL A 1 89 ? -14.002 12.064 28.459 1.00 56.12 89 VAL A N 1
ATOM 695 C CA . VAL A 1 89 ? -15.216 12.889 28.607 1.00 56.12 89 VAL A CA 1
ATOM 696 C C . VAL A 1 89 ? -16.347 12.098 29.301 1.00 56.12 89 VAL A C 1
ATOM 698 O O . VAL A 1 89 ? -17.487 12.550 29.333 1.00 56.12 89 VAL A O 1
ATOM 701 N N . GLN A 1 90 ? -16.047 10.912 29.845 1.00 44.75 90 GLN A N 1
ATOM 702 C CA . GLN A 1 90 ? -16.917 10.168 30.770 1.00 44.75 90 GLN A CA 1
ATOM 703 C C . GLN A 1 90 ? -16.363 10.280 32.185 1.00 44.75 90 GLN A C 1
ATOM 705 O O . GLN A 1 90 ? -17.193 10.352 33.114 1.00 44.75 90 GLN A O 1
#

Foldseek 3Di:
DDPVVVVVLVVQLVVQLVVQLVVLLCCCPDPNVVVVVVVVCVVVVNPDPDDVVVVSNVVSSVVSSVVSNVVSVVVVVVVVVVVVVVVVVD